Protein AF-A0A4P5ZKX1-F1 (afdb_monomer_lite)

Sequence (140 aa):
MLDLGQRYMVGFTHFFALARGASSSDLKGSLTGKASVLNRYVIQKTPLAVIPPSGGAMGNGWSFQDPTGSARTRHGVGASEEGKVYRIEVTGYSSPGKVNRVSKFRRSNQVFLVPFEKLSQEYQRIHQQGGVIASITPIS

Secondary structure (DSSP, 8-state):
-HHHHHHHHHHHHHHHHH---TT--SSSSSTTTTS-SSHHHHHHT-----PPPTTSTTGGGGG----TT--S---STTTTTTS-EEEEEEE----TT---SS-SSSSS-EEEEEEHHHHHHHHHHHHHTT-EEEEEEE--

Radius of gyration: 16.43 Å; chains: 1; bounding box: 37×43×41 Å

pLDDT: mean 85.66, std 10.4, range [52.16, 97.56]

InterPro domains:
  IPR008213 CpcD-like domain [PF01383] (84-139)
  IPR008213 CpcD-like domain [PS51441] (83-139)
  IPR008213 CpcD-like domain [SM01094] (83-139)

Structure (mmCIF, N/CA/C/O backbone):
data_AF-A0A4P5ZKX1-F1
#
_entry.id   AF-A0A4P5ZKX1-F1
#
loop_
_atom_site.group_PDB
_atom_site.id
_atom_site.type_symbol
_atom_site.label_atom_id
_atom_site.label_alt_id
_atom_site.label_comp_id
_atom_site.label_asym_id
_atom_site.label_entity_id
_atom_site.label_seq_id
_atom_site.pdbx_PDB_ins_code
_atom_site.Cartn_x
_atom_site.Cartn_y
_atom_site.Cartn_z
_atom_site.occupancy
_atom_site.B_iso_or_equiv
_atom_site.auth_seq_id
_atom_site.auth_comp_id
_atom_site.auth_asym_id
_atom_site.auth_atom_id
_atom_site.pdbx_PDB_model_num
ATOM 1 N N . MET A 1 1 ? 2.829 -23.159 -19.069 1.00 52.16 1 MET A N 1
ATOM 2 C CA . MET A 1 1 ? 1.840 -22.107 -19.405 1.00 52.16 1 MET A CA 1
ATOM 3 C C . MET A 1 1 ? 1.460 -21.237 -18.196 1.00 52.16 1 MET A C 1
ATOM 5 O O . MET A 1 1 ? 1.482 -20.025 -18.343 1.00 52.16 1 MET A O 1
ATOM 9 N N . LEU A 1 2 ? 1.218 -21.794 -16.996 1.00 58.81 2 LEU A N 1
ATOM 10 C CA . LEU A 1 2 ? 0.888 -21.019 -15.774 1.00 58.81 2 LEU A CA 1
ATOM 11 C C . LEU A 1 2 ? 2.027 -20.115 -15.230 1.00 58.81 2 LEU A C 1
ATOM 13 O O . LEU A 1 2 ? 1.751 -19.037 -14.710 1.00 58.81 2 LEU A O 1
ATOM 17 N N . ASP A 1 3 ? 3.300 -20.503 -15.388 1.00 64.50 3 ASP A N 1
ATOM 18 C CA . ASP A 1 3 ? 4.468 -19.727 -14.904 1.00 64.50 3 ASP A CA 1
ATOM 19 C C . ASP A 1 3 ? 4.644 -18.378 -15.634 1.00 64.50 3 ASP A C 1
ATOM 21 O O . ASP A 1 3 ? 5.049 -17.385 -15.033 1.00 64.50 3 ASP A O 1
ATOM 25 N N . LEU A 1 4 ? 4.270 -18.292 -16.918 1.00 63.59 4 LEU A N 1
ATOM 26 C CA . LEU A 1 4 ? 4.431 -17.060 -17.700 1.00 63.59 4 LEU A CA 1
ATOM 27 C C . LEU A 1 4 ? 3.470 -15.953 -17.227 1.00 63.59 4 LEU A C 1
ATOM 29 O O . LEU A 1 4 ? 3.871 -14.797 -17.111 1.00 63.59 4 LEU A O 1
ATOM 33 N N . GLY A 1 5 ? 2.231 -16.319 -16.877 1.00 68.00 5 GLY A N 1
ATOM 34 C CA . GLY A 1 5 ? 1.233 -15.385 -16.343 1.00 68.00 5 GLY A CA 1
ATOM 35 C C . GLY A 1 5 ? 1.585 -14.860 -14.948 1.00 68.00 5 GLY A C 1
ATOM 36 O O . GLY A 1 5 ? 1.433 -13.670 -14.679 1.00 68.00 5 GLY A O 1
ATOM 37 N N . GLN A 1 6 ? 2.133 -15.716 -14.079 1.00 64.19 6 GLN A N 1
ATOM 38 C CA . GLN A 1 6 ? 2.596 -15.313 -12.744 1.00 64.19 6 GLN A CA 1
ATOM 39 C C . GLN A 1 6 ? 3.788 -14.348 -12.821 1.00 64.19 6 GLN A C 1
ATOM 41 O O . GLN A 1 6 ? 3.796 -13.314 -12.152 1.00 64.19 6 GLN A O 1
ATOM 46 N N . ARG A 1 7 ? 4.770 -14.626 -13.692 1.00 71.50 7 ARG A N 1
ATOM 47 C CA . ARG A 1 7 ? 5.902 -13.712 -13.924 1.00 71.50 7 ARG A CA 1
ATOM 48 C C . ARG A 1 7 ? 5.458 -12.366 -14.486 1.00 71.50 7 ARG A C 1
ATOM 50 O O . ARG A 1 7 ? 5.984 -11.343 -14.058 1.00 71.50 7 ARG A O 1
ATOM 57 N N . TYR A 1 8 ? 4.486 -12.362 -15.397 1.00 80.25 8 TYR A N 1
ATOM 58 C CA . TYR A 1 8 ? 3.933 -11.131 -15.959 1.00 80.25 8 TYR A CA 1
ATOM 59 C C . TYR A 1 8 ? 3.279 -10.255 -14.879 1.00 80.25 8 TYR A C 1
ATOM 61 O O . TYR A 1 8 ? 3.557 -9.060 -14.799 1.00 80.25 8 TYR A O 1
ATOM 69 N N . MET A 1 9 ? 2.484 -10.860 -13.990 1.00 87.81 9 MET A N 1
ATOM 70 C CA . MET A 1 9 ? 1.799 -10.139 -12.913 1.00 87.81 9 MET A CA 1
ATOM 71 C C . MET A 1 9 ? 2.780 -9.534 -11.897 1.00 87.81 9 MET A C 1
ATOM 73 O O . MET A 1 9 ? 2.648 -8.375 -11.508 1.00 87.81 9 MET A O 1
ATOM 77 N N . VAL A 1 10 ? 3.806 -10.290 -11.494 1.00 93.88 10 VAL A N 1
ATOM 78 C CA . VAL A 1 10 ? 4.846 -9.783 -10.585 1.00 93.88 10 VAL A CA 1
ATOM 79 C C . VAL A 1 10 ? 5.666 -8.683 -11.266 1.00 93.88 10 VAL A C 1
ATOM 81 O O . VAL A 1 10 ? 5.864 -7.621 -10.673 1.00 93.88 10 VAL A O 1
ATOM 84 N N . GLY A 1 11 ? 6.058 -8.892 -12.527 1.00 94.38 11 GLY A N 1
ATOM 85 C CA . GLY A 1 11 ? 6.794 -7.916 -13.333 1.00 94.38 11 GLY A CA 1
ATOM 86 C C . GLY A 1 11 ? 6.064 -6.578 -13.464 1.00 94.38 11 GLY A C 1
ATOM 87 O O . GLY A 1 11 ? 6.688 -5.531 -13.313 1.00 94.38 11 GLY A O 1
ATOM 88 N N . PHE A 1 12 ? 4.740 -6.600 -13.637 1.00 94.31 12 PHE A N 1
ATOM 89 C CA . PHE A 1 12 ? 3.908 -5.395 -13.636 1.00 94.31 12 PHE A CA 1
ATOM 90 C C . PHE A 1 12 ? 4.028 -4.612 -12.321 1.00 94.31 12 PHE A C 1
ATOM 92 O O . PHE A 1 12 ? 4.290 -3.410 -12.329 1.00 94.31 12 PHE A O 1
ATOM 99 N N . THR A 1 13 ? 3.900 -5.284 -11.173 1.00 95.62 13 THR A N 1
ATOM 100 C CA . THR A 1 13 ? 4.019 -4.605 -9.870 1.00 95.62 13 THR A CA 1
ATOM 101 C C . THR A 1 13 ? 5.430 -4.074 -9.607 1.00 95.62 13 THR A C 1
ATOM 103 O O . THR A 1 13 ? 5.601 -3.001 -9.032 1.00 95.62 13 THR A O 1
ATOM 106 N N . HIS A 1 14 ? 6.457 -4.795 -10.065 1.00 95.50 14 HIS A N 1
ATOM 107 C CA . HIS A 1 14 ? 7.857 -4.385 -9.955 1.00 95.50 14 HIS A CA 1
ATOM 108 C C . HIS A 1 14 ? 8.175 -3.184 -10.843 1.00 95.50 14 HIS A C 1
ATOM 110 O O . HIS A 1 14 ? 8.917 -2.299 -10.420 1.00 95.50 14 HIS A O 1
ATOM 116 N N . PHE A 1 15 ? 7.570 -3.112 -12.030 1.00 94.25 15 PHE A N 1
ATOM 117 C CA . PHE A 1 15 ? 7.715 -1.975 -12.931 1.00 94.25 15 PHE A CA 1
ATOM 118 C C . PHE A 1 15 ? 7.288 -0.669 -12.254 1.00 94.25 15 PHE A C 1
ATOM 120 O O . PHE A 1 15 ? 8.070 0.275 -12.218 1.00 94.25 15 PHE A O 1
ATOM 127 N N . PHE A 1 16 ? 6.109 -0.625 -11.625 1.00 92.50 16 PHE A N 1
ATOM 128 C CA . PHE A 1 16 ? 5.625 0.589 -10.945 1.00 92.50 16 PHE A CA 1
ATOM 129 C C . PHE A 1 16 ? 6.340 0.914 -9.628 1.00 92.50 16 PHE A C 1
ATOM 131 O O . PHE A 1 16 ? 6.270 2.050 -9.153 1.00 92.50 16 PHE A O 1
ATOM 138 N N . ALA A 1 17 ? 7.060 -0.045 -9.043 1.00 92.69 17 ALA A N 1
ATOM 139 C CA . ALA A 1 17 ? 7.953 0.241 -7.926 1.00 92.69 17 ALA A CA 1
ATOM 140 C C . ALA A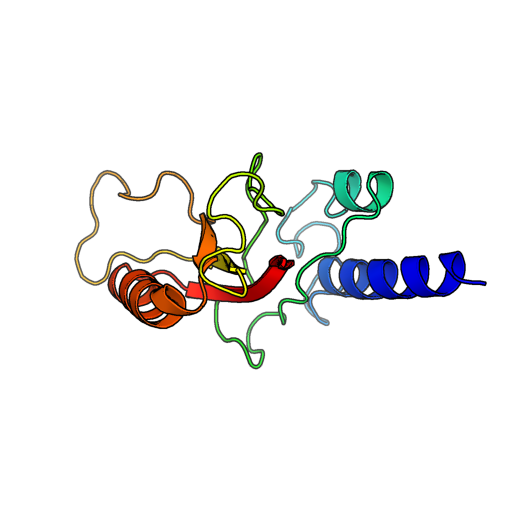 1 17 ? 9.216 1.000 -8.374 1.00 92.69 17 ALA A C 1
ATOM 142 O O . ALA A 1 17 ? 9.733 1.814 -7.611 1.00 92.69 17 ALA A O 1
ATOM 143 N N . LEU A 1 18 ? 9.693 0.762 -9.603 1.00 91.88 18 LEU A N 1
ATOM 144 C CA . LEU A 1 18 ? 10.841 1.460 -10.194 1.00 91.88 18 LEU A CA 1
ATOM 145 C C . LEU A 1 18 ? 10.433 2.757 -10.910 1.00 91.88 18 LEU A C 1
ATOM 147 O O . LEU A 1 18 ? 11.046 3.801 -10.704 1.00 91.88 18 LEU A O 1
ATOM 151 N N . ALA A 1 19 ? 9.392 2.707 -11.741 1.00 90.94 19 ALA A N 1
ATOM 152 C CA . ALA A 1 19 ? 8.933 3.822 -12.559 1.00 90.94 19 ALA A CA 1
ATOM 153 C C . ALA A 1 19 ? 7.997 4.746 -11.760 1.00 90.94 19 ALA A C 1
ATOM 155 O O . ALA A 1 19 ? 6.785 4.540 -11.701 1.00 90.94 19 ALA A O 1
ATOM 156 N N . ARG A 1 20 ? 8.557 5.799 -11.151 1.00 88.62 20 ARG A N 1
ATOM 157 C CA . ARG A 1 20 ? 7.836 6.742 -10.270 1.00 88.62 20 ARG A CA 1
ATOM 158 C C . ARG A 1 20 ? 7.504 8.076 -10.956 1.00 88.62 20 ARG A C 1
ATOM 160 O O . ARG A 1 20 ? 7.435 9.115 -10.305 1.00 88.62 20 ARG A O 1
ATOM 167 N N . GLY A 1 21 ? 7.263 8.040 -12.266 1.00 87.19 21 GLY A N 1
ATOM 168 C CA . GLY A 1 21 ? 6.956 9.211 -13.094 1.00 87.19 21 GLY A CA 1
ATOM 169 C C . GLY A 1 21 ? 8.191 9.871 -13.718 1.00 87.19 21 GLY A C 1
ATOM 170 O O . GLY A 1 21 ? 9.330 9.524 -13.407 1.00 87.19 21 GLY A O 1
ATOM 171 N N . ALA A 1 22 ? 7.959 10.837 -14.610 1.00 87.25 22 ALA A N 1
ATOM 172 C CA . ALA A 1 22 ? 8.997 11.440 -15.456 1.00 87.25 22 ALA A CA 1
ATOM 173 C C . ALA A 1 22 ? 10.036 12.296 -14.701 1.00 87.25 22 ALA A C 1
ATOM 175 O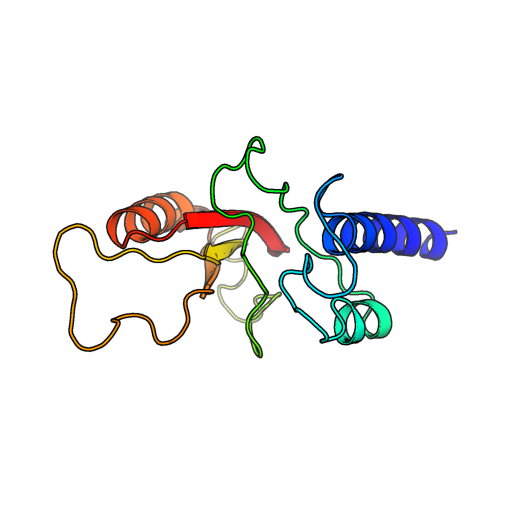 O . ALA A 1 22 ? 11.093 12.588 -15.245 1.00 87.25 22 ALA A O 1
ATOM 176 N N . SER A 1 23 ? 9.752 12.680 -13.452 1.00 85.94 23 SER A N 1
ATOM 177 C CA . SER A 1 23 ? 10.655 13.469 -12.595 1.00 85.94 23 SER A CA 1
ATOM 178 C C . SER A 1 23 ? 11.420 12.605 -11.575 1.00 85.94 23 SER A C 1
ATOM 180 O O . SER A 1 23 ? 11.890 13.091 -10.548 1.00 85.94 23 SER A O 1
ATOM 182 N N . SER A 1 24 ? 11.510 11.295 -11.818 1.00 85.38 24 SER A N 1
ATOM 183 C CA . SER A 1 24 ? 12.251 10.355 -10.968 1.00 85.38 24 SER A CA 1
ATOM 184 C C . SER A 1 24 ? 13.560 9.919 -11.631 1.00 85.38 24 SER A C 1
ATOM 186 O O . SER A 1 24 ? 13.707 9.980 -12.850 1.00 85.38 24 SER A O 1
ATOM 188 N N . SER A 1 25 ? 14.531 9.500 -10.822 1.00 86.75 25 SER A N 1
ATOM 189 C CA . SER A 1 25 ? 15.798 8.928 -11.286 1.00 86.75 25 SER A CA 1
ATOM 190 C C . SER A 1 25 ? 16.211 7.764 -10.395 1.00 86.75 25 SER A C 1
ATOM 192 O O . SER A 1 25 ? 15.775 7.659 -9.248 1.00 86.75 25 SER A O 1
ATOM 194 N N . ASP A 1 26 ? 17.069 6.900 -10.923 1.00 82.44 26 ASP A N 1
ATOM 195 C CA . ASP A 1 26 ? 17.601 5.701 -10.272 1.00 82.44 26 ASP A CA 1
ATOM 196 C C . ASP A 1 26 ? 18.460 6.003 -9.031 1.00 82.44 26 ASP A C 1
ATOM 198 O O . ASP A 1 26 ? 18.576 5.167 -8.139 1.00 82.44 26 ASP A O 1
ATOM 202 N N . LEU A 1 27 ? 19.025 7.212 -8.947 1.00 80.19 27 LEU A N 1
ATOM 203 C CA . LEU A 1 27 ? 19.899 7.644 -7.856 1.00 80.19 27 LEU A CA 1
ATOM 204 C C . LEU A 1 27 ? 19.191 8.557 -6.849 1.00 80.19 27 LEU A C 1
ATOM 206 O O . LEU A 1 27 ? 18.785 8.128 -5.772 1.00 80.19 27 LEU A O 1
ATOM 210 N N . LYS A 1 28 ? 19.105 9.857 -7.153 1.00 80.31 28 LYS A N 1
ATOM 211 C CA . LYS A 1 28 ? 18.630 10.868 -6.192 1.00 80.31 28 LYS A CA 1
ATOM 212 C C . LYS A 1 28 ? 17.110 11.022 -6.186 1.00 80.31 28 LYS A C 1
ATOM 214 O O . LYS A 1 28 ? 16.569 11.502 -5.198 1.00 80.31 28 LYS A O 1
ATOM 219 N N . GLY A 1 29 ? 16.442 10.629 -7.269 1.00 81.50 29 GLY A N 1
ATOM 220 C CA . GLY A 1 29 ? 14.988 10.690 -7.399 1.00 81.50 29 GLY A CA 1
ATOM 221 C C . GLY A 1 29 ? 14.257 9.448 -6.882 1.00 81.50 29 GLY A C 1
ATOM 222 O O . GLY A 1 29 ? 13.029 9.431 -6.908 1.00 81.50 29 GLY A O 1
ATOM 223 N N . SER A 1 30 ? 14.976 8.417 -6.422 1.00 86.19 30 SER A N 1
ATOM 224 C CA . SER A 1 30 ? 14.385 7.201 -5.855 1.00 86.19 30 SER A CA 1
ATOM 225 C C . SER A 1 30 ? 14.065 7.373 -4.369 1.00 86.19 30 SER A C 1
ATOM 227 O O . SER A 1 30 ? 14.868 7.905 -3.602 1.00 86.19 30 SER A O 1
ATOM 229 N N . LEU A 1 31 ? 12.925 6.829 -3.929 1.00 87.38 31 LEU A N 1
ATOM 230 C CA . LEU A 1 31 ? 12.541 6.769 -2.511 1.00 87.38 31 LEU A CA 1
ATOM 231 C C . LEU A 1 31 ? 13.530 5.967 -1.656 1.00 87.38 31 LEU A C 1
ATOM 233 O O . LEU A 1 31 ? 13.688 6.246 -0.469 1.00 87.38 31 LEU A O 1
ATOM 237 N N . THR A 1 32 ? 14.203 4.978 -2.249 1.00 87.88 32 THR A N 1
ATOM 238 C CA . THR A 1 32 ? 15.229 4.167 -1.577 1.00 87.88 32 THR A CA 1
ATOM 239 C C . THR A 1 32 ? 16.625 4.787 -1.669 1.00 87.88 32 THR A C 1
ATOM 241 O O . THR A 1 32 ? 17.591 4.214 -1.157 1.00 87.88 32 THR A O 1
ATOM 244 N N . GLY A 1 33 ? 16.759 5.941 -2.333 1.00 89.12 33 GLY A N 1
ATOM 245 C CA . GLY A 1 33 ? 18.045 6.529 -2.686 1.00 89.12 33 GLY A CA 1
ATOM 246 C C . GLY A 1 33 ? 18.910 5.532 -3.459 1.00 89.12 33 GLY A C 1
ATOM 247 O O . GLY A 1 33 ? 18.470 4.938 -4.436 1.00 89.12 33 GLY A O 1
ATOM 248 N N . LYS A 1 34 ? 20.136 5.298 -2.975 1.00 89.69 34 LYS A N 1
ATOM 249 C CA . LYS A 1 34 ? 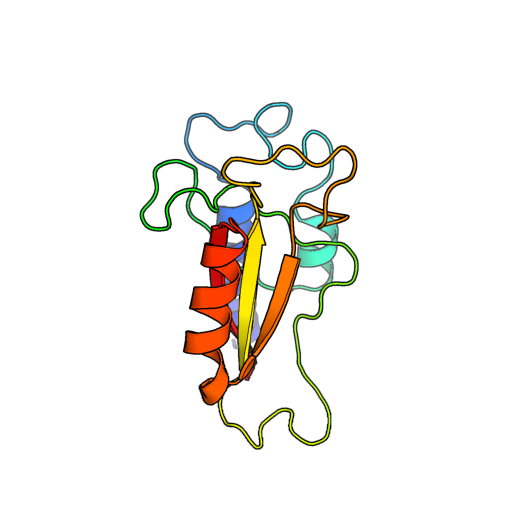21.109 4.380 -3.597 1.00 89.69 34 LYS A CA 1
ATOM 250 C C . LYS A 1 34 ? 20.855 2.893 -3.307 1.00 89.69 34 LYS A C 1
ATOM 252 O O . LYS A 1 34 ? 21.591 2.047 -3.808 1.00 89.69 34 LYS A O 1
ATOM 257 N N . ALA A 1 35 ? 19.890 2.560 -2.449 1.00 90.25 35 ALA A N 1
ATOM 258 C CA . ALA A 1 35 ? 19.607 1.172 -2.101 1.00 90.25 35 ALA A CA 1
ATOM 259 C C . ALA A 1 35 ? 18.743 0.493 -3.173 1.00 90.25 35 ALA A C 1
ATOM 261 O O . ALA A 1 35 ? 17.868 1.115 -3.779 1.00 90.25 35 ALA A O 1
ATOM 262 N N . SER A 1 36 ? 18.945 -0.812 -3.363 1.00 91.25 36 SER A N 1
ATOM 263 C CA . SER A 1 36 ? 18.176 -1.610 -4.319 1.00 91.25 36 SER A CA 1
ATOM 264 C C . SER A 1 36 ? 16.687 -1.659 -3.947 1.00 91.25 36 SER A C 1
ATOM 266 O O . SER A 1 36 ? 16.343 -2.182 -2.886 1.00 91.25 36 SER A O 1
ATOM 268 N N . VAL A 1 37 ? 15.806 -1.204 -4.843 1.00 91.81 37 VAL A N 1
ATOM 269 C CA . VAL A 1 37 ? 14.342 -1.220 -4.638 1.00 91.81 37 VAL A CA 1
ATOM 270 C C . VAL A 1 37 ? 13.791 -2.649 -4.572 1.00 91.81 37 VAL A C 1
ATOM 272 O O . VAL A 1 37 ? 12.965 -2.971 -3.719 1.00 91.81 37 VAL A O 1
ATOM 275 N N . LEU A 1 38 ? 14.253 -3.522 -5.474 1.00 93.38 38 LEU A N 1
ATOM 276 C CA . LEU A 1 38 ? 13.582 -4.791 -5.769 1.00 93.38 38 LEU A CA 1
ATOM 277 C C . LEU A 1 38 ? 14.281 -6.058 -5.271 1.00 93.38 38 LEU A C 1
ATOM 279 O O . LEU A 1 38 ? 13.713 -7.134 -5.428 1.00 93.38 38 LEU A O 1
ATOM 283 N N . ASN A 1 39 ? 15.468 -5.961 -4.665 1.00 93.12 39 ASN A N 1
ATOM 284 C CA . ASN A 1 39 ? 16.337 -7.115 -4.388 1.00 93.12 39 ASN A CA 1
ATOM 285 C C . ASN A 1 39 ? 15.580 -8.301 -3.754 1.00 93.12 39 ASN A C 1
ATOM 287 O O . ASN A 1 39 ? 15.465 -9.364 -4.363 1.00 93.12 39 ASN A O 1
ATOM 291 N N . ARG A 1 40 ? 14.934 -8.089 -2.599 1.00 91.75 40 ARG A N 1
ATOM 292 C CA . ARG A 1 40 ? 14.161 -9.156 -1.939 1.00 91.75 40 ARG A CA 1
ATOM 293 C C . ARG A 1 40 ? 12.945 -9.626 -2.744 1.00 91.75 40 ARG A C 1
ATOM 295 O O . ARG A 1 40 ? 12.608 -10.804 -2.707 1.00 91.75 40 ARG A O 1
ATOM 302 N N . TYR A 1 41 ? 12.286 -8.727 -3.473 1.00 92.81 41 TYR A N 1
ATOM 303 C CA . TYR A 1 41 ? 11.024 -9.021 -4.154 1.00 92.81 41 TYR A CA 1
ATOM 304 C C . TYR A 1 41 ? 11.216 -9.794 -5.452 1.00 92.81 41 TYR A C 1
ATOM 306 O O . TYR A 1 41 ? 10.397 -10.652 -5.764 1.00 92.81 41 TYR A O 1
ATOM 314 N N . VAL A 1 42 ? 12.297 -9.532 -6.186 1.00 93.62 42 VAL A N 1
ATOM 315 C CA . VAL A 1 42 ? 12.647 -10.285 -7.397 1.00 93.62 42 VAL A CA 1
ATOM 316 C C . VAL A 1 42 ? 13.081 -11.700 -7.033 1.00 93.62 42 VAL A C 1
ATOM 318 O O . VAL A 1 42 ? 12.583 -12.651 -7.629 1.00 93.62 42 VAL A O 1
ATOM 321 N N . ILE A 1 43 ? 13.929 -11.853 -6.009 1.00 92.56 43 ILE A N 1
ATOM 322 C CA . ILE A 1 43 ? 14.397 -13.169 -5.547 1.00 92.56 43 ILE A CA 1
ATOM 323 C C . ILE A 1 43 ? 13.219 -14.035 -5.084 1.00 92.56 43 ILE A C 1
ATOM 325 O O . ILE A 1 43 ? 13.119 -15.201 -5.454 1.00 92.56 43 ILE A O 1
ATOM 329 N N . GLN A 1 44 ? 12.304 -13.456 -4.304 1.00 91.81 44 GLN A N 1
ATOM 330 C CA . GLN A 1 44 ? 11.160 -14.176 -3.736 1.00 91.81 44 GLN A CA 1
ATOM 331 C C . GLN A 1 44 ? 9.935 -14.214 -4.663 1.00 91.81 44 GLN A C 1
ATOM 333 O O . GLN A 1 44 ? 8.936 -14.837 -4.317 1.00 91.81 44 GLN A O 1
ATOM 338 N N . LYS A 1 45 ? 9.991 -13.549 -5.827 1.00 93.25 45 LYS A N 1
ATOM 339 C CA . LYS A 1 45 ? 8.849 -13.340 -6.738 1.00 93.25 45 LYS A CA 1
ATOM 340 C C . LYS A 1 45 ? 7.616 -12.760 -6.027 1.00 93.25 45 LYS A C 1
ATOM 342 O O . LYS A 1 45 ? 6.479 -13.092 -6.348 1.00 93.25 45 LYS A O 1
ATOM 347 N N . THR A 1 46 ? 7.845 -11.880 -5.058 1.00 91.75 46 THR A N 1
ATOM 348 C CA . THR A 1 46 ? 6.788 -11.291 -4.232 1.00 91.75 46 THR A CA 1
ATOM 349 C C . THR A 1 46 ? 6.191 -10.071 -4.944 1.00 91.75 46 THR A C 1
ATOM 351 O O . THR A 1 46 ? 6.941 -9.135 -5.249 1.00 91.75 46 THR A O 1
ATOM 354 N N . PRO A 1 47 ? 4.867 -10.027 -5.191 1.00 93.00 47 PRO A N 1
ATOM 355 C CA . PRO A 1 47 ? 4.221 -8.863 -5.787 1.00 93.00 47 PRO A CA 1
ATOM 356 C C . PRO A 1 47 ? 4.151 -7.681 -4.809 1.00 93.00 47 PRO A C 1
ATOM 358 O O . PRO A 1 47 ? 4.166 -7.839 -3.582 1.00 93.00 47 PRO A O 1
ATOM 361 N N . LEU A 1 48 ? 4.064 -6.474 -5.364 1.00 93.56 48 LEU A N 1
ATOM 362 C CA . LEU A 1 48 ? 3.940 -5.220 -4.618 1.00 93.56 48 LEU A CA 1
ATOM 363 C C . LEU A 1 48 ? 2.588 -4.555 -4.874 1.00 93.56 48 LEU A C 1
ATOM 365 O O . LEU A 1 48 ? 2.006 -4.709 -5.945 1.00 93.56 48 LEU A O 1
ATOM 369 N N . ALA A 1 49 ? 2.106 -3.780 -3.902 1.00 93.81 49 ALA A N 1
ATOM 370 C CA . ALA A 1 49 ? 1.004 -2.869 -4.160 1.00 93.81 49 ALA A CA 1
ATOM 371 C C . ALA A 1 49 ? 1.461 -1.799 -5.164 1.00 93.81 49 ALA A C 1
ATOM 373 O O . ALA A 1 49 ? 2.546 -1.228 -5.031 1.00 93.81 49 ALA A O 1
ATOM 374 N N . VAL A 1 50 ? 0.635 -1.529 -6.174 1.00 93.31 50 VAL A N 1
ATOM 375 C CA . VAL A 1 50 ? 0.899 -0.461 -7.142 1.00 93.31 50 VAL A CA 1
ATOM 376 C C . VAL A 1 50 ? 0.419 0.851 -6.539 1.00 93.31 50 VAL A C 1
ATOM 378 O O . VAL A 1 50 ? -0.772 1.147 -6.535 1.00 93.31 50 VAL A O 1
ATOM 381 N N . ILE A 1 51 ? 1.360 1.622 -6.000 1.00 92.81 51 ILE A N 1
ATOM 382 C CA . ILE A 1 51 ? 1.095 2.931 -5.400 1.00 92.81 51 ILE A CA 1
ATOM 383 C C . ILE A 1 51 ? 1.380 4.002 -6.460 1.00 92.81 51 ILE A C 1
ATOM 385 O O . ILE A 1 51 ? 2.512 4.067 -6.949 1.00 92.81 51 ILE A O 1
ATOM 389 N N . PRO A 1 52 ? 0.422 4.874 -6.8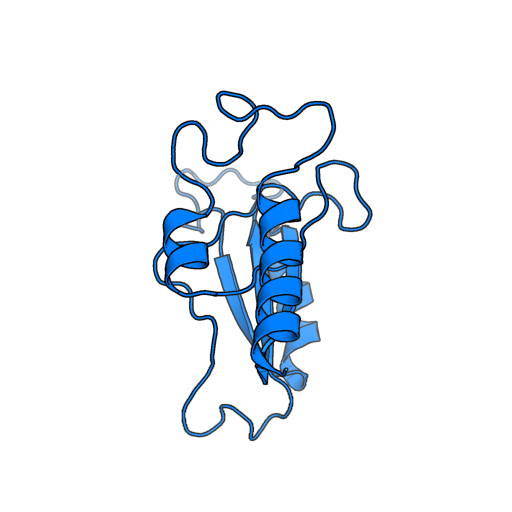13 1.00 90.94 52 PRO A N 1
ATOM 390 C CA . PRO A 1 52 ? 0.673 5.980 -7.734 1.00 90.94 52 PRO A CA 1
ATOM 391 C C . PRO A 1 52 ? 1.821 6.904 -7.264 1.00 90.94 52 PRO A C 1
ATOM 393 O O . PRO A 1 52 ? 2.104 6.997 -6.062 1.00 90.94 52 PRO A O 1
ATOM 396 N N . PRO A 1 53 ? 2.548 7.570 -8.178 1.00 88.56 53 PRO A N 1
ATOM 397 C CA . PRO A 1 53 ? 3.495 8.624 -7.811 1.00 88.56 53 PRO A CA 1
ATOM 398 C C . PRO A 1 53 ? 2.768 9.859 -7.248 1.00 88.56 53 PRO A C 1
ATOM 400 O O . PRO A 1 53 ? 1.536 9.908 -7.219 1.00 88.56 53 PRO A O 1
ATOM 403 N N . SER A 1 54 ? 3.523 10.839 -6.740 1.00 83.56 54 SER A N 1
ATOM 404 C CA . SER A 1 54 ? 2.955 12.052 -6.134 1.00 83.56 54 SER A CA 1
ATOM 405 C C . SER A 1 54 ? 1.966 12.758 -7.075 1.00 83.56 54 SER A C 1
ATOM 407 O O . SER A 1 54 ? 2.160 12.789 -8.288 1.00 83.56 54 SER A O 1
ATOM 409 N N . GLY A 1 55 ? 0.877 13.296 -6.514 1.00 70.44 55 GLY A N 1
ATOM 410 C CA . GLY A 1 55 ? -0.198 13.929 -7.293 1.00 70.44 55 GLY A CA 1
ATOM 411 C C . GLY A 1 55 ? -1.156 12.955 -7.998 1.00 70.44 55 GLY A C 1
ATOM 412 O O . GLY A 1 55 ? -2.014 13.400 -8.754 1.00 70.44 55 GLY A O 1
ATOM 413 N N . GLY A 1 56 ? -1.028 11.642 -7.771 1.00 67.88 56 GLY A N 1
ATOM 414 C CA . GLY A 1 56 ? -1.931 10.624 -8.315 1.00 67.88 56 GLY A CA 1
ATOM 415 C C . GLY A 1 56 ? -3.250 10.449 -7.543 1.00 67.88 56 GLY A C 1
ATOM 416 O O . GLY A 1 56 ? -3.465 11.027 -6.479 1.00 67.88 56 GLY A O 1
ATOM 417 N N . ALA A 1 57 ? -4.119 9.570 -8.058 1.00 67.19 57 ALA A N 1
ATOM 418 C CA . ALA A 1 57 ? -5.489 9.343 -7.570 1.00 67.19 57 ALA A CA 1
ATOM 419 C C . ALA A 1 57 ? -5.614 8.880 -6.100 1.00 67.19 57 ALA A C 1
ATOM 421 O O . ALA A 1 57 ? -6.685 9.003 -5.515 1.00 67.19 57 ALA A O 1
ATOM 422 N N . MET A 1 58 ? -4.540 8.356 -5.495 1.00 65.81 58 MET A N 1
ATOM 423 C CA . MET A 1 58 ? -4.513 7.895 -4.094 1.00 65.81 58 MET A CA 1
ATOM 424 C C . MET A 1 58 ? -3.887 8.916 -3.123 1.00 65.81 58 MET A C 1
ATOM 426 O O . MET A 1 58 ? -3.613 8.595 -1.969 1.00 65.81 58 MET A O 1
ATOM 430 N N . GLY A 1 59 ? -3.650 10.156 -3.565 1.00 77.19 59 GLY A N 1
ATOM 431 C CA . GLY A 1 59 ? -3.201 11.247 -2.701 1.00 77.19 59 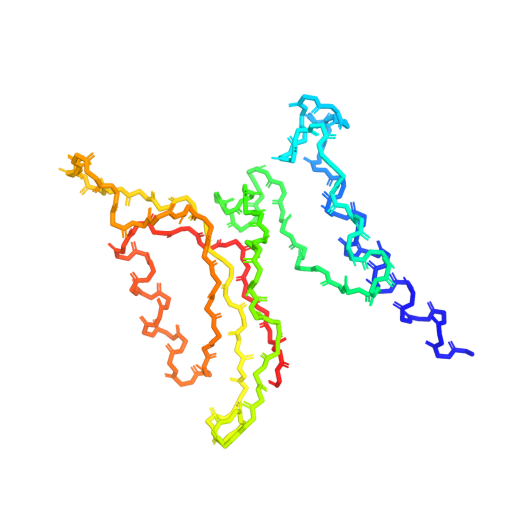GLY A CA 1
ATOM 432 C C . GLY A 1 59 ? -1.743 11.131 -2.237 1.00 77.19 59 GLY A C 1
ATOM 433 O O . GLY A 1 59 ? -0.842 10.775 -2.997 1.00 77.19 59 GLY A O 1
ATOM 434 N N . ASN A 1 60 ? -1.486 11.485 -0.975 1.00 86.81 60 ASN A N 1
ATOM 435 C CA . ASN A 1 60 ? -0.131 11.738 -0.463 1.00 86.81 60 ASN A CA 1
ATOM 436 C C . ASN A 1 60 ? 0.622 10.485 0.030 1.00 86.81 60 ASN A C 1
ATOM 438 O O . ASN A 1 60 ? 1.729 10.605 0.551 1.00 86.81 60 ASN A O 1
ATOM 442 N N . GLY A 1 61 ? 0.061 9.283 -0.145 1.00 90.12 61 GLY A N 1
ATOM 443 C CA . GLY A 1 61 ? 0.655 8.018 0.317 1.00 90.12 61 GLY A CA 1
ATOM 444 C C . GLY A 1 61 ? 1.849 7.518 -0.510 1.00 90.12 61 GLY A C 1
ATOM 445 O O . GLY A 1 61 ? 2.424 6.471 -0.223 1.00 90.12 61 GLY A O 1
ATOM 446 N N . TRP A 1 62 ? 2.248 8.265 -1.539 1.00 91.19 62 TRP A N 1
ATOM 447 C CA . TRP A 1 62 ? 3.244 7.873 -2.536 1.00 91.19 62 TRP A CA 1
ATOM 448 C C . TRP A 1 62 ? 4.627 7.526 -1.946 1.00 91.19 62 TRP A C 1
ATOM 450 O O . TRP A 1 62 ? 5.384 6.774 -2.552 1.00 91.19 62 TRP A O 1
ATOM 460 N N . SER A 1 63 ? 4.989 8.046 -0.774 1.00 91.56 63 SER A N 1
ATOM 461 C CA . SER A 1 63 ? 6.314 7.837 -0.173 1.00 91.56 63 SER A CA 1
ATOM 462 C C . SER A 1 63 ? 6.462 6.528 0.611 1.00 91.56 63 SER A C 1
ATOM 464 O O . SER A 1 63 ? 7.532 6.273 1.169 1.00 91.56 63 SER A O 1
ATOM 466 N N . PHE A 1 64 ? 5.416 5.697 0.685 1.00 94.00 64 PHE A N 1
ATOM 467 C CA . PHE A 1 64 ? 5.473 4.449 1.439 1.00 94.00 64 PHE A CA 1
ATOM 468 C C . PHE A 1 64 ? 6.601 3.536 0.944 1.00 94.00 64 PHE A C 1
ATOM 470 O O . PHE A 1 64 ? 6.806 3.338 -0.254 1.00 94.00 64 PHE A O 1
ATOM 477 N N . GLN A 1 65 ? 7.325 2.963 1.902 1.00 91.81 65 GLN A N 1
ATOM 478 C CA . GLN A 1 65 ? 8.341 1.939 1.698 1.00 91.81 65 GLN A CA 1
ATOM 479 C C . GLN A 1 65 ? 8.118 0.844 2.733 1.00 91.81 65 GLN A C 1
ATOM 481 O O . GLN A 1 65 ? 8.050 1.121 3.933 1.00 91.81 65 GLN A O 1
ATOM 486 N N . ASP A 1 66 ? 8.021 -0.393 2.267 1.00 91.50 66 ASP A N 1
ATOM 487 C CA . ASP A 1 66 ? 7.645 -1.526 3.101 1.00 91.50 66 ASP A CA 1
ATOM 488 C C . ASP A 1 66 ? 8.663 -1.778 4.239 1.00 91.50 66 ASP A C 1
ATOM 490 O O . ASP A 1 66 ? 9.819 -2.135 3.960 1.00 91.50 66 ASP A O 1
ATOM 494 N N . PRO A 1 67 ? 8.267 -1.621 5.518 1.00 89.56 67 PRO A N 1
ATOM 495 C CA . PRO A 1 67 ? 9.163 -1.808 6.652 1.00 89.56 67 PRO A CA 1
ATOM 496 C C . PRO A 1 67 ? 9.778 -3.211 6.705 1.00 89.56 67 PRO A C 1
ATOM 498 O O . PRO A 1 67 ? 9.149 -4.217 6.375 1.00 89.56 67 PRO A O 1
ATOM 501 N N . THR A 1 68 ? 11.012 -3.314 7.200 1.00 84.88 68 THR A N 1
ATOM 502 C CA . THR A 1 68 ? 11.623 -4.618 7.495 1.00 84.88 68 THR A CA 1
ATOM 503 C C . THR A 1 68 ? 10.781 -5.381 8.516 1.00 84.88 68 THR A C 1
ATOM 505 O O . THR A 1 68 ? 10.517 -4.848 9.595 1.00 84.88 68 THR A O 1
ATOM 508 N N . GLY A 1 69 ? 10.407 -6.619 8.180 1.00 83.31 69 GLY A N 1
ATOM 509 C CA . GLY A 1 69 ? 9.628 -7.509 9.044 1.00 83.31 69 GLY A CA 1
ATOM 510 C C . GLY A 1 69 ? 8.111 -7.315 8.980 1.00 83.31 69 GLY A C 1
ATOM 511 O O . GLY A 1 69 ? 7.414 -7.871 9.822 1.00 83.31 69 GLY A O 1
ATOM 512 N N . SER A 1 70 ? 7.582 -6.537 8.027 1.00 88.38 70 SER A N 1
ATOM 513 C CA . SER A 1 70 ? 6.130 -6.424 7.863 1.00 88.38 70 SER A CA 1
ATOM 514 C C . SER A 1 70 ? 5.522 -7.747 7.374 1.00 88.38 70 SER A C 1
ATOM 516 O O . SER A 1 70 ? 6.080 -8.437 6.515 1.00 88.38 70 SER A O 1
ATOM 518 N N . ALA A 1 71 ? 4.367 -8.109 7.930 1.00 88.00 71 ALA A N 1
ATOM 519 C CA . ALA A 1 71 ? 3.643 -9.299 7.511 1.00 88.00 71 ALA A CA 1
ATOM 520 C C . ALA A 1 71 ? 2.915 -9.054 6.178 1.00 88.00 71 ALA A C 1
ATOM 522 O O . ALA A 1 71 ? 2.369 -7.974 5.925 1.00 88.00 71 ALA A O 1
ATOM 523 N N . ARG A 1 72 ? 2.906 -10.078 5.319 1.00 87.75 72 ARG A N 1
ATOM 524 C CA . ARG A 1 72 ? 2.203 -10.083 4.021 1.00 87.75 72 ARG A CA 1
ATOM 525 C C . ARG A 1 72 ? 1.057 -11.083 3.965 1.00 87.75 72 ARG A C 1
ATOM 527 O O . ARG A 1 72 ? 0.176 -10.946 3.127 1.00 87.75 72 ARG A O 1
ATOM 534 N N . THR A 1 73 ? 1.063 -12.043 4.876 1.00 85.75 73 THR A N 1
ATOM 535 C CA . THR A 1 73 ? 0.032 -13.056 5.045 1.00 85.75 73 THR A CA 1
ATOM 536 C C . THR A 1 73 ? -0.383 -13.094 6.511 1.00 85.75 73 THR A C 1
ATOM 538 O O . THR A 1 73 ? 0.391 -12.729 7.401 1.00 85.75 73 THR A O 1
ATOM 541 N N . ARG A 1 74 ? -1.616 -13.528 6.764 1.00 82.12 74 ARG A N 1
ATOM 542 C CA . ARG A 1 74 ? -2.113 -13.845 8.103 1.00 82.12 74 ARG A CA 1
ATOM 543 C C . ARG A 1 74 ? -2.389 -15.344 8.142 1.00 82.12 74 ARG A C 1
ATOM 545 O O . ARG A 1 74 ? -3.070 -15.861 7.264 1.00 82.12 74 ARG A O 1
ATOM 552 N N . HIS A 1 75 ? -1.846 -16.031 9.139 1.00 80.44 75 HIS A N 1
ATOM 553 C CA . HIS A 1 75 ? -2.035 -17.466 9.353 1.00 80.44 75 HIS A CA 1
ATOM 554 C C . HIS A 1 75 ? -2.520 -17.711 10.787 1.00 80.44 75 HIS A C 1
ATOM 556 O O . HIS A 1 75 ? -2.290 -16.874 11.660 1.00 80.44 75 HIS A O 1
ATOM 562 N N . GLY A 1 76 ? -3.158 -18.858 11.028 1.00 74.44 76 GLY A N 1
ATOM 563 C CA . GLY A 1 76 ? -3.629 -19.275 12.354 1.00 74.44 76 GLY A CA 1
ATOM 564 C C . GLY A 1 76 ? -5.141 -19.143 12.558 1.00 74.44 76 GLY A C 1
ATOM 565 O O . GLY A 1 76 ? -5.877 -18.730 11.662 1.00 74.44 76 GLY A O 1
ATOM 566 N N . VAL A 1 77 ? -5.599 -19.531 13.750 1.00 69.69 77 VAL A N 1
ATOM 567 C CA . VAL A 1 77 ? -7.015 -19.463 14.153 1.00 69.69 77 VAL A CA 1
ATOM 568 C C . VAL A 1 77 ? -7.496 -18.010 14.079 1.00 69.69 77 VAL A C 1
ATOM 570 O O . VAL A 1 77 ? -6.777 -17.093 14.481 1.00 69.69 77 VAL A O 1
ATOM 573 N N . GLY A 1 78 ? -8.669 -17.783 13.487 1.00 67.25 78 GLY A N 1
ATOM 574 C CA . GLY A 1 78 ? -9.197 -16.438 13.246 1.00 67.25 78 GLY A CA 1
ATOM 575 C C . GLY A 1 78 ? -8.592 -15.685 12.053 1.00 67.25 78 GLY A C 1
ATOM 576 O O . GLY A 1 78 ? -8.988 -14.549 11.794 1.00 67.25 78 GLY A O 1
ATOM 577 N N . ALA A 1 79 ? -7.650 -16.269 11.295 1.00 67.69 79 ALA A N 1
ATOM 578 C CA . ALA A 1 79 ? -7.092 -15.615 10.104 1.00 67.69 79 ALA A CA 1
ATOM 579 C C . ALA A 1 79 ? -8.127 -15.425 8.984 1.00 67.69 79 ALA A C 1
ATOM 581 O O . ALA A 1 79 ? -7.994 -14.485 8.206 1.00 67.69 79 ALA A O 1
ATOM 582 N N . SER A 1 80 ? -9.148 -16.285 8.938 1.00 65.31 80 SER A N 1
ATOM 583 C CA . SER A 1 80 ? -10.214 -16.266 7.924 1.00 65.31 80 SER A CA 1
ATOM 584 C C . SER A 1 80 ? -11.626 -16.364 8.515 1.00 65.31 80 SER A C 1
ATOM 586 O O . SER A 1 80 ? -12.594 -16.258 7.770 1.00 65.31 80 SER A O 1
ATOM 588 N N . GLU A 1 81 ? -11.768 -16.560 9.834 1.00 67.75 81 GLU A N 1
ATOM 589 C CA . GLU A 1 81 ? -13.088 -16.679 10.488 1.00 67.75 81 GLU A CA 1
ATOM 590 C C . GLU A 1 81 ? -13.900 -15.381 10.391 1.00 67.75 81 GLU A C 1
ATOM 592 O O . 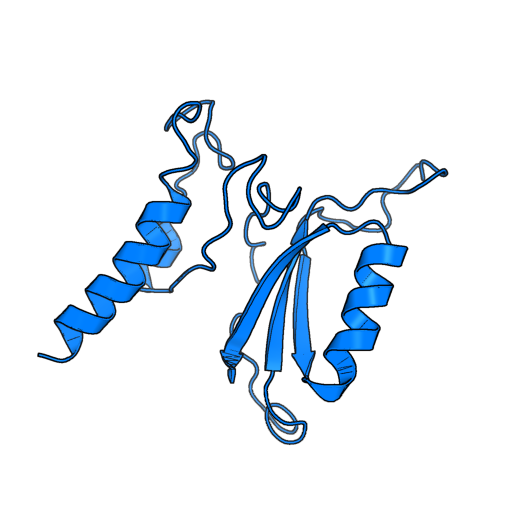GLU A 1 81 ? -15.120 -15.419 10.301 1.00 67.75 81 GLU A O 1
ATOM 597 N N . GLU A 1 82 ? -13.219 -14.232 10.354 1.00 65.38 82 GLU A N 1
ATOM 598 C CA . GLU A 1 82 ? -13.816 -12.893 10.246 1.00 65.38 82 GLU A CA 1
ATOM 599 C C . GLU A 1 82 ? -13.948 -12.423 8.773 1.00 65.38 82 GLU A C 1
ATOM 601 O O . GLU A 1 82 ? -14.104 -11.230 8.507 1.00 65.38 82 GLU A O 1
ATOM 606 N N . GLY A 1 83 ? -13.837 -13.337 7.798 1.00 78.56 83 GLY A N 1
ATOM 607 C CA . GLY A 1 83 ? -13.898 -13.030 6.366 1.00 78.56 83 GLY A CA 1
ATOM 608 C C . GLY A 1 83 ? -12.563 -12.572 5.765 1.00 78.56 83 GLY A C 1
ATOM 609 O O . GLY A 1 83 ? -11.486 -12.970 6.214 1.00 78.56 83 GLY A O 1
ATOM 610 N N . LYS A 1 84 ? -12.625 -11.756 4.701 1.00 87.50 84 LYS A N 1
ATOM 611 C CA . LYS A 1 84 ? -11.428 -11.278 3.986 1.00 87.50 84 LYS A CA 1
ATOM 612 C C . LYS A 1 84 ? -10.562 -10.396 4.879 1.00 87.50 84 LYS A C 1
ATOM 614 O O . LYS A 1 84 ? -11.072 -9.518 5.579 1.00 87.50 84 LYS A O 1
ATOM 619 N N . VAL A 1 85 ? -9.246 -10.570 4.794 1.00 91.38 85 VAL A N 1
ATOM 620 C CA . VAL A 1 85 ? -8.269 -9.729 5.496 1.00 91.38 85 VAL A CA 1
ATOM 621 C C . VAL A 1 85 ? -7.613 -8.791 4.499 1.00 91.38 85 VAL A C 1
ATOM 623 O O . VAL A 1 85 ? -7.213 -9.191 3.407 1.00 91.38 85 VAL A O 1
ATOM 626 N N . TYR A 1 86 ? -7.474 -7.534 4.899 1.00 94.06 86 TYR A N 1
ATOM 627 C CA . TYR A 1 86 ? -6.858 -6.483 4.112 1.00 94.06 86 TYR A CA 1
ATOM 628 C C . TYR A 1 86 ? -5.528 -6.080 4.725 1.00 94.06 86 TYR A C 1
ATOM 630 O O . TYR A 1 86 ? -5.416 -5.859 5.930 1.00 94.06 86 TYR A O 1
ATOM 638 N N . ARG A 1 87 ? -4.514 -5.948 3.878 1.00 95.56 87 ARG A N 1
ATOM 639 C CA . ARG A 1 87 ? -3.242 -5.331 4.222 1.00 95.56 87 ARG A CA 1
ATOM 640 C C . ARG A 1 87 ? -3.307 -3.848 3.885 1.00 95.56 87 ARG A C 1
ATOM 642 O O . ARG A 1 87 ? -3.458 -3.484 2.719 1.00 95.56 87 ARG A O 1
ATOM 649 N N . ILE A 1 88 ? -3.187 -3.017 4.913 1.00 96.25 88 ILE A N 1
ATOM 650 C CA . ILE A 1 88 ? -3.193 -1.558 4.821 1.00 96.25 88 ILE A CA 1
ATOM 651 C C . ILE A 1 88 ? -1.759 -1.062 4.972 1.00 96.25 88 ILE A C 1
ATOM 653 O O . ILE A 1 88 ? -1.115 -1.315 5.990 1.00 96.25 88 ILE A O 1
ATOM 657 N N . GLU A 1 89 ? -1.263 -0.357 3.962 1.00 96.44 89 GLU A N 1
ATOM 658 C CA . GLU A 1 89 ? 0.042 0.302 3.978 1.00 96.44 89 GLU A CA 1
ATOM 659 C C . GLU A 1 89 ? -0.142 1.782 4.305 1.00 96.44 89 GLU A C 1
ATOM 661 O O . GLU A 1 89 ? -0.907 2.477 3.636 1.00 96.44 89 GLU A O 1
ATOM 666 N N . VAL A 1 90 ? 0.555 2.273 5.329 1.00 95.31 90 VAL A N 1
ATOM 667 C CA . VAL A 1 90 ? 0.412 3.645 5.835 1.00 95.31 90 VAL A CA 1
ATOM 668 C C . VAL A 1 90 ? 1.774 4.319 5.898 1.00 95.31 90 VAL A C 1
ATOM 670 O O . VAL A 1 90 ? 2.751 3.710 6.329 1.00 95.31 90 VAL A O 1
ATOM 673 N N . THR A 1 91 ? 1.840 5.583 5.491 1.00 93.81 91 THR A N 1
ATOM 674 C CA . THR A 1 91 ? 3.020 6.453 5.577 1.00 93.81 91 THR A CA 1
ATOM 675 C C . THR A 1 91 ? 2.648 7.804 6.199 1.00 93.81 91 THR A C 1
ATOM 677 O O . THR A 1 91 ? 1.485 8.070 6.500 1.00 93.81 91 THR A O 1
ATOM 680 N N . GLY A 1 92 ? 3.636 8.682 6.373 1.00 85.81 92 GLY A N 1
ATOM 681 C CA . GLY A 1 92 ? 3.394 10.118 6.499 1.00 85.81 92 GLY A CA 1
ATOM 682 C C . GLY A 1 92 ? 2.626 10.545 7.746 1.00 85.81 92 GLY A C 1
ATOM 683 O O . GLY A 1 92 ? 1.933 11.555 7.684 1.00 85.81 92 GLY A O 1
ATOM 684 N N . TYR A 1 93 ? 2.742 9.803 8.856 1.00 84.69 93 TYR A N 1
ATOM 685 C CA . TYR A 1 93 ? 2.134 10.199 10.127 1.00 84.69 93 TYR A CA 1
ATOM 686 C C . TYR A 1 93 ? 2.531 11.629 10.495 1.00 84.69 93 TYR A C 1
ATOM 688 O O . TYR A 1 93 ? 3.697 11.926 10.766 1.00 84.69 93 TYR A O 1
ATOM 696 N N . SER A 1 94 ? 1.535 12.502 10.513 1.00 75.50 94 SER A N 1
ATOM 697 C CA . SER A 1 94 ? 1.642 13.873 10.987 1.00 75.50 94 SER A CA 1
ATOM 698 C C . SER A 1 94 ? 1.053 13.975 12.393 1.00 75.50 94 SER A C 1
ATOM 700 O O . SER A 1 94 ? 0.205 13.179 12.784 1.00 75.50 94 SER A O 1
ATOM 702 N N . SER A 1 95 ? 1.520 14.941 13.185 1.00 69.62 95 SER A N 1
ATOM 703 C CA . SER A 1 95 ? 0.943 15.240 14.499 1.00 69.62 95 SER A CA 1
ATOM 704 C C . SER A 1 95 ? 0.222 16.585 14.394 1.00 69.62 95 SER A C 1
ATOM 706 O O . SER A 1 95 ? 0.870 17.626 14.554 1.00 69.62 95 SER A O 1
ATOM 708 N N . PRO A 1 96 ? -1.082 16.602 14.052 1.00 63.38 96 PRO A N 1
ATOM 709 C CA . PRO A 1 96 ? -1.809 17.847 13.869 1.00 63.38 96 PRO A CA 1
ATOM 710 C C . PRO A 1 96 ? -1.791 18.655 15.170 1.00 63.38 96 PRO A C 1
ATOM 712 O O . PRO A 1 96 ? -2.259 18.200 16.212 1.00 63.38 96 PRO A O 1
ATOM 715 N N . GLY A 1 97 ? -1.205 19.852 15.123 1.00 63.09 97 GLY A N 1
ATOM 716 C CA . GLY A 1 97 ? -1.293 20.844 16.198 1.00 63.09 97 GLY A CA 1
ATOM 717 C C . GLY A 1 97 ? -0.458 20.589 17.460 1.00 63.09 97 GLY A C 1
ATOM 718 O O . GLY A 1 97 ? -0.479 21.436 18.348 1.00 63.09 97 GLY A O 1
ATOM 719 N N . LYS A 1 98 ? 0.295 19.483 17.572 1.00 65.00 98 LYS A N 1
ATOM 720 C CA . LYS A 1 98 ? 1.233 19.255 18.691 1.00 65.00 98 LYS A CA 1
ATOM 721 C C . LYS A 1 98 ? 2.490 18.527 18.232 1.00 65.00 98 LYS A C 1
ATOM 723 O O . LYS A 1 98 ? 2.443 17.339 17.915 1.00 65.00 98 LYS A O 1
ATOM 728 N N . VAL A 1 99 ? 3.627 19.217 18.249 1.00 66.69 99 VAL A N 1
ATOM 729 C CA . VAL A 1 99 ? 4.937 18.608 17.990 1.00 66.69 99 VAL A CA 1
ATOM 730 C C . VAL A 1 99 ? 5.404 17.951 19.289 1.00 66.69 99 VAL A C 1
ATOM 732 O O . VAL A 1 99 ? 5.842 18.626 20.218 1.00 66.69 99 VAL A O 1
ATOM 735 N N . ASN A 1 100 ? 5.248 16.632 19.407 1.00 70.31 100 ASN A N 1
ATOM 736 C CA . ASN A 1 100 ? 5.804 15.917 20.553 1.00 70.31 100 ASN A CA 1
ATOM 737 C C . ASN A 1 100 ? 7.329 15.855 20.401 1.00 70.31 100 ASN A C 1
ATOM 739 O O . ASN A 1 100 ? 7.825 15.568 19.313 1.00 70.31 100 ASN A O 1
ATOM 743 N N . ARG A 1 101 ? 8.075 16.052 21.497 1.00 74.00 101 ARG A N 1
ATOM 744 C CA . ARG A 1 101 ? 9.547 15.926 21.498 1.00 74.00 101 ARG A CA 1
ATOM 745 C C . ARG A 1 101 ? 10.017 14.539 21.039 1.00 74.00 101 ARG A C 1
ATOM 747 O O . ARG A 1 101 ? 11.107 14.401 20.499 1.00 74.00 101 ARG A O 1
ATOM 754 N N . VAL A 1 102 ? 9.185 13.521 21.260 1.00 75.56 102 VAL A N 1
ATOM 755 C CA . VAL A 1 102 ? 9.385 12.146 20.796 1.00 75.56 102 VAL A CA 1
ATOM 756 C C . VAL A 1 102 ? 8.166 11.739 19.974 1.00 75.56 102 VAL A C 1
ATOM 758 O O . VAL A 1 102 ? 7.029 11.884 20.429 1.00 75.56 102 VAL A O 1
ATOM 761 N N . SER A 1 103 ? 8.395 11.238 18.758 1.00 75.94 103 SER A N 1
ATOM 762 C CA . SER A 1 103 ? 7.319 10.729 17.904 1.00 75.94 103 SER A CA 1
ATOM 763 C C . SER A 1 103 ? 6.613 9.549 18.573 1.00 75.94 103 SER A C 1
ATOM 765 O O . SER A 1 103 ? 7.264 8.633 19.073 1.00 75.94 103 SER A O 1
ATOM 767 N N . LYS A 1 104 ? 5.276 9.531 18.517 1.00 80.00 104 LYS A N 1
ATOM 768 C CA . LYS A 1 104 ? 4.478 8.365 18.934 1.00 80.00 104 LYS A CA 1
ATOM 769 C C . LYS A 1 104 ? 4.751 7.142 18.051 1.00 80.00 104 LYS A C 1
ATOM 771 O O . LYS A 1 104 ? 4.634 6.014 18.514 1.00 80.00 104 LYS A O 1
ATOM 776 N N . PHE A 1 105 ? 5.144 7.368 16.797 1.00 80.50 105 PHE A N 1
ATOM 777 C CA . PHE A 1 105 ? 5.495 6.317 15.850 1.00 80.50 105 PHE A CA 1
ATOM 778 C C . PHE A 1 105 ? 7.006 6.265 15.660 1.00 80.50 105 PHE A C 1
ATOM 780 O O . PHE A 1 105 ? 7.623 7.226 15.199 1.00 80.50 105 PHE A O 1
ATOM 787 N N . ARG A 1 106 ? 7.607 5.110 15.966 1.00 76.56 106 ARG A N 1
ATOM 788 C CA . ARG A 1 106 ? 9.053 4.888 15.793 1.00 76.56 106 ARG A CA 1
ATOM 789 C C . ARG A 1 106 ? 9.486 4.905 14.321 1.00 76.56 106 ARG A C 1
ATOM 791 O O . ARG A 1 106 ? 10.656 5.122 14.029 1.00 76.56 106 ARG A O 1
ATOM 798 N N . ARG A 1 107 ? 8.562 4.617 13.398 1.00 82.38 107 ARG A N 1
ATOM 799 C CA . ARG A 1 107 ? 8.766 4.635 11.943 1.00 82.38 107 ARG A CA 1
ATOM 800 C C . ARG A 1 107 ? 7.548 5.251 11.269 1.00 82.38 107 ARG A C 1
ATOM 802 O O . ARG A 1 107 ? 6.426 4.938 11.660 1.00 82.38 107 ARG A O 1
ATOM 809 N N . SER A 1 108 ? 7.781 6.064 10.243 1.00 86.06 108 SER A N 1
ATOM 810 C CA . SER A 1 108 ? 6.712 6.710 9.474 1.00 86.06 108 SER A CA 1
ATOM 811 C C . SER A 1 108 ? 5.898 5.723 8.639 1.00 86.06 108 SER A C 1
ATOM 813 O O . SER A 1 108 ? 4.729 5.979 8.391 1.00 86.06 108 SER A O 1
ATOM 815 N N . ASN A 1 109 ? 6.495 4.595 8.242 1.00 93.62 109 ASN A N 1
ATOM 816 C CA . ASN A 1 109 ? 5.815 3.549 7.483 1.00 93.62 109 ASN A CA 1
ATOM 817 C C . ASN A 1 109 ? 5.312 2.454 8.425 1.00 93.62 109 ASN A C 1
ATOM 819 O O . ASN A 1 109 ? 6.095 1.909 9.210 1.00 93.62 109 ASN A O 1
ATOM 823 N N . GLN A 1 110 ? 4.027 2.127 8.325 1.00 94.31 110 GLN A N 1
ATOM 824 C CA . GLN A 1 110 ? 3.342 1.104 9.113 1.00 94.31 110 GLN A CA 1
ATOM 825 C C . GLN A 1 110 ? 2.520 0.192 8.199 1.00 94.31 110 GLN A C 1
ATOM 827 O O . GLN A 1 110 ? 2.112 0.587 7.106 1.00 94.31 110 GLN A O 1
ATOM 832 N N . VAL A 1 111 ? 2.295 -1.041 8.651 1.00 95.81 111 VAL A N 1
ATOM 833 C CA . VAL A 1 111 ? 1.497 -2.045 7.942 1.00 95.81 111 VAL A CA 1
ATOM 834 C C . VAL A 1 111 ? 0.532 -2.679 8.931 1.00 95.81 111 VAL A C 1
ATOM 836 O O . VAL A 1 111 ? 0.962 -3.152 9.982 1.00 95.81 111 VAL A O 1
ATOM 839 N N . PHE A 1 112 ? -0.747 -2.726 8.572 1.00 94.50 112 PHE A N 1
ATOM 840 C CA . PHE A 1 112 ? -1.799 -3.341 9.379 1.00 94.50 112 PHE A CA 1
ATOM 841 C C . PHE A 1 112 ? -2.478 -4.456 8.591 1.00 94.50 112 PHE A C 1
ATOM 843 O O . PHE A 1 112 ? -2.752 -4.290 7.404 1.00 94.50 112 PHE A O 1
ATOM 850 N N . LEU A 1 113 ? -2.750 -5.586 9.246 1.00 94.00 113 LEU A N 1
ATOM 851 C CA . LEU A 1 113 ? -3.573 -6.663 8.695 1.00 94.00 113 LEU A CA 1
ATOM 852 C C . LEU A 1 113 ? -4.924 -6.639 9.404 1.00 94.00 113 LEU A C 1
ATOM 854 O O . LEU A 1 113 ? -4.987 -6.859 10.612 1.00 94.00 113 LEU A O 1
ATOM 858 N N . VAL A 1 114 ? -5.984 -6.336 8.661 1.00 92.69 114 VAL A N 1
ATOM 859 C CA . VAL A 1 114 ? -7.273 -5.940 9.231 1.00 92.69 114 VAL A CA 1
ATOM 860 C C . VAL A 1 114 ? -8.399 -6.747 8.588 1.00 92.69 114 VAL A C 1
ATOM 862 O O . VAL A 1 114 ? -8.532 -6.724 7.364 1.00 92.69 114 VAL A O 1
ATOM 865 N N . PRO A 1 115 ? -9.216 -7.466 9.373 1.00 92.25 115 PRO A N 1
ATOM 866 C CA . PRO A 1 115 ? -10.435 -8.100 8.874 1.00 92.25 115 PRO A CA 1
ATOM 867 C C . PRO A 1 115 ? -11.405 -7.080 8.280 1.00 92.25 115 PRO A C 1
ATOM 869 O O . PRO A 1 115 ? -11.462 -5.943 8.752 1.00 92.25 115 PRO A O 1
ATOM 872 N N . PHE A 1 116 ? -12.217 -7.500 7.309 1.00 91.00 116 PHE A N 1
ATOM 873 C CA . PHE A 1 116 ? -13.230 -6.648 6.680 1.00 91.00 116 PHE A CA 1
ATOM 874 C C . PHE A 1 116 ? -14.111 -5.912 7.703 1.00 91.00 116 PHE A C 1
ATOM 876 O O . PHE A 1 116 ? -14.239 -4.691 7.631 1.00 91.00 116 PHE A O 1
ATOM 883 N N . GLU A 1 117 ? -14.603 -6.622 8.721 1.00 90.75 117 GLU A N 1
ATOM 884 C CA . GLU A 1 117 ? -15.473 -6.071 9.773 1.00 90.75 117 GLU A CA 1
ATOM 885 C C . GLU A 1 117 ? -14.834 -4.918 10.569 1.00 90.75 117 GLU A C 1
ATOM 887 O O . GLU A 1 117 ? -15.521 -4.039 11.086 1.00 90.75 117 GLU A O 1
ATOM 892 N N . LYS A 1 118 ? -13.498 -4.886 10.660 1.00 92.81 118 LYS A N 1
ATOM 893 C CA . LYS A 1 118 ? -12.739 -3.861 11.400 1.00 92.81 118 LYS A CA 1
ATOM 894 C C . LYS A 1 118 ? -12.155 -2.781 10.485 1.00 92.81 118 LYS A C 1
ATOM 896 O O . LYS A 1 118 ? -11.580 -1.809 10.978 1.00 92.81 118 LYS A O 1
ATOM 901 N N . LEU A 1 119 ? -12.311 -2.912 9.164 1.00 93.69 119 LEU A N 1
ATOM 902 C CA . LEU A 1 119 ? -11.657 -2.053 8.176 1.00 93.69 119 LEU A CA 1
ATOM 903 C C . LEU A 1 119 ? -12.064 -0.581 8.317 1.00 93.69 119 LEU A C 1
ATOM 905 O O . LEU A 1 119 ? -11.201 0.294 8.310 1.00 93.69 119 LEU A O 1
ATOM 909 N N . SER A 1 120 ? -13.357 -0.300 8.505 1.00 96.56 120 SER A N 1
ATOM 910 C CA . SER A 1 120 ? -13.861 1.074 8.671 1.00 96.56 120 SER A CA 1
ATOM 911 C C . SER A 1 120 ? -13.310 1.744 9.936 1.00 96.56 120 SER A C 1
ATOM 913 O O . SER A 1 120 ? -12.835 2.882 9.898 1.00 96.56 120 SER A O 1
ATOM 915 N N . GLN A 1 121 ? -13.298 1.014 11.055 1.00 97.56 121 GLN A N 1
ATOM 916 C CA . GLN A 1 121 ? -12.775 1.513 12.326 1.00 97.56 121 GLN A CA 1
ATOM 917 C C . GLN A 1 121 ? -11.269 1.801 12.242 1.00 97.56 121 GLN A C 1
ATOM 919 O O . GLN A 1 121 ? -10.807 2.841 12.717 1.00 97.56 121 GLN A O 1
ATOM 924 N N . GLU A 1 122 ? -10.496 0.900 11.628 1.00 97.31 122 GLU A N 1
ATOM 925 C CA . GLU A 1 122 ? -9.066 1.110 11.399 1.00 97.31 122 GLU A CA 1
ATOM 926 C C . GLU A 1 122 ? -8.815 2.320 10.497 1.00 97.31 122 GLU A C 1
ATOM 928 O O . GLU A 1 122 ? -7.990 3.170 10.834 1.00 97.31 122 GLU A O 1
ATOM 933 N N . TYR A 1 123 ? -9.555 2.433 9.392 1.00 97.06 123 TYR A N 1
ATOM 934 C CA . TYR A 1 123 ? -9.433 3.540 8.448 1.00 97.06 123 TYR A CA 1
ATOM 935 C C . TYR A 1 123 ? -9.581 4.893 9.152 1.00 97.06 123 TYR A C 1
ATOM 937 O O . TYR A 1 123 ? -8.736 5.777 8.990 1.00 97.06 123 TYR A O 1
ATOM 945 N N . GLN A 1 124 ? -10.620 5.049 9.976 1.00 97.25 124 GLN A N 1
ATOM 946 C CA . GLN A 1 124 ? -10.857 6.284 10.725 1.00 97.25 124 GLN A CA 1
ATOM 947 C C . GLN A 1 124 ? -9.732 6.564 11.722 1.00 97.25 124 GLN A C 1
ATOM 949 O O . GLN A 1 124 ? -9.222 7.682 11.782 1.00 97.25 124 GLN A O 1
ATOM 954 N N . ARG A 1 125 ? -9.297 5.548 12.475 1.00 95.88 125 ARG A N 1
ATOM 955 C CA . ARG A 1 125 ? -8.219 5.689 13.459 1.00 95.88 125 ARG A CA 1
ATOM 956 C C . ARG A 1 125 ? -6.891 6.094 12.821 1.00 95.88 125 ARG A C 1
ATOM 958 O O . ARG A 1 125 ? -6.211 6.950 13.380 1.00 95.88 125 ARG A O 1
ATOM 965 N N . ILE A 1 126 ? -6.532 5.527 11.667 1.00 94.94 126 ILE A N 1
ATOM 966 C CA . ILE A 1 126 ? -5.318 5.911 10.928 1.00 94.94 126 ILE A CA 1
ATOM 967 C C . ILE A 1 126 ? -5.350 7.408 10.595 1.00 94.94 126 ILE A C 1
ATOM 969 O O . ILE A 1 126 ? -4.387 8.119 10.884 1.00 94.94 126 ILE A O 1
ATOM 973 N N . HIS A 1 127 ? -6.471 7.901 10.062 1.00 92.81 127 HIS A N 1
ATOM 974 C CA . HIS A 1 127 ? -6.619 9.313 9.703 1.00 92.81 127 HIS A CA 1
ATOM 975 C C . HIS A 1 127 ? -6.640 10.232 10.931 1.00 92.81 127 HIS A C 1
ATOM 977 O O . HIS A 1 127 ? -5.997 11.279 10.918 1.00 92.81 127 HIS A O 1
ATOM 983 N N . GLN A 1 128 ? -7.305 9.836 12.022 1.00 91.94 128 GLN A N 1
ATOM 984 C CA . GLN A 1 128 ? -7.287 10.581 13.291 1.00 91.94 128 GLN A CA 1
ATOM 985 C C . GLN A 1 128 ? -5.874 10.696 13.879 1.00 91.94 128 GLN A C 1
ATOM 987 O O . GLN A 1 128 ? -5.540 11.688 14.522 1.00 91.94 128 GLN A O 1
ATOM 992 N N . GLN A 1 129 ? -5.030 9.689 13.647 1.00 90.19 129 GLN A N 1
ATOM 993 C CA . GLN A 1 129 ? -3.619 9.692 14.033 1.00 90.19 129 GLN A CA 1
ATOM 994 C C . GLN A 1 129 ? -2.719 10.439 13.035 1.00 90.19 129 GLN A C 1
ATOM 996 O O . GLN A 1 129 ? -1.504 10.460 13.225 1.00 90.19 129 GLN A O 1
ATOM 1001 N N . GLY A 1 130 ? -3.293 11.038 11.986 1.00 89.88 130 GLY A N 1
ATOM 1002 C CA . GLY A 1 130 ? -2.574 11.791 10.960 1.00 89.88 130 GLY A CA 1
ATOM 1003 C C . GLY A 1 130 ? -1.798 10.923 9.971 1.00 89.88 130 GLY A C 1
ATOM 1004 O O . GLY A 1 130 ? -0.925 11.450 9.283 1.00 89.88 130 GLY A O 1
ATOM 1005 N N . GLY A 1 131 ? -2.066 9.614 9.923 1.00 92.38 131 GLY A N 1
ATOM 1006 C CA . GLY A 1 131 ? -1.475 8.690 8.959 1.00 92.38 131 GLY A CA 1
ATOM 1007 C C . GLY A 1 131 ? -2.108 8.821 7.576 1.00 92.38 131 GLY A C 1
ATOM 1008 O O . GLY A 1 131 ? -3.299 9.101 7.445 1.00 92.38 131 GLY A O 1
ATOM 1009 N N . VAL A 1 132 ? -1.306 8.588 6.540 1.00 93.38 132 VAL A N 1
ATOM 1010 C CA . VAL A 1 132 ? -1.728 8.632 5.138 1.00 93.38 132 VAL A CA 1
ATOM 1011 C C . VAL A 1 132 ? -1.685 7.227 4.560 1.00 93.38 132 VAL A C 1
ATOM 1013 O O . VAL A 1 132 ? -0.630 6.592 4.523 1.00 93.38 132 VAL A O 1
ATOM 1016 N N . ILE A 1 133 ? -2.830 6.734 4.098 1.00 94.69 133 ILE A N 1
ATOM 1017 C CA . ILE A 1 133 ? -2.927 5.403 3.497 1.00 94.69 133 ILE A CA 1
ATOM 1018 C C . ILE A 1 133 ? -2.333 5.437 2.086 1.00 94.69 133 ILE A C 1
ATOM 1020 O O . ILE A 1 133 ? -2.704 6.267 1.261 1.00 94.69 133 ILE A O 1
ATOM 1024 N N . ALA A 1 134 ? -1.404 4.524 1.818 1.00 95.12 134 ALA A N 1
ATOM 1025 C CA . ALA A 1 134 ? -0.759 4.340 0.525 1.00 95.12 134 ALA A CA 1
ATOM 1026 C C . ALA A 1 134 ? -1.439 3.253 -0.312 1.00 95.12 134 ALA A C 1
ATOM 1028 O O . ALA A 1 134 ? -1.574 3.407 -1.524 1.00 95.12 134 ALA A O 1
ATOM 1029 N N . SER A 1 135 ? -1.884 2.166 0.325 1.00 94.75 135 SER A N 1
ATOM 1030 C CA . SER A 1 135 ? -2.640 1.104 -0.336 1.00 94.75 135 SER A CA 1
ATOM 1031 C C . SER A 1 135 ? -3.510 0.312 0.644 1.00 94.75 135 SER A C 1
ATOM 1033 O O . SER A 1 135 ? -3.239 0.260 1.847 1.00 94.75 135 SER A O 1
ATOM 1035 N N . ILE A 1 136 ? -4.559 -0.314 0.108 1.00 95.38 136 ILE A N 1
ATOM 1036 C CA . ILE A 1 136 ? -5.377 -1.320 0.789 1.00 95.38 136 ILE A CA 1
ATOM 1037 C C . ILE A 1 136 ? -5.528 -2.483 -0.187 1.00 95.38 136 ILE A C 1
ATOM 1039 O O . ILE A 1 136 ? -6.070 -2.310 -1.276 1.00 95.38 136 ILE A O 1
ATOM 1043 N N . THR A 1 137 ? -5.027 -3.659 0.181 1.00 94.69 137 THR A N 1
ATOM 1044 C CA . THR A 1 137 ? -5.039 -4.845 -0.689 1.00 94.69 137 THR A CA 1
ATOM 1045 C C . THR A 1 137 ? -5.602 -6.054 0.055 1.00 94.69 137 THR A C 1
ATOM 1047 O O . THR A 1 137 ? -5.230 -6.264 1.210 1.00 94.69 137 THR A O 1
ATOM 1050 N N . PRO A 1 138 ? -6.502 -6.851 -0.547 1.00 92.75 138 PRO A N 1
ATOM 1051 C CA . PRO A 1 138 ? -6.937 -8.105 0.060 1.00 92.75 138 PRO A CA 1
ATOM 1052 C C . PRO A 1 138 ? -5.784 -9.121 0.051 1.00 92.75 138 PRO A C 1
ATOM 1054 O O . PRO A 1 138 ? -5.056 -9.213 -0.938 1.00 92.75 138 PRO A O 1
ATOM 1057 N N . ILE A 1 139 ? -5.618 -9.879 1.137 1.00 89.00 139 ILE A N 1
ATOM 1058 C CA . ILE A 1 139 ? -4.562 -10.902 1.280 1.00 89.00 139 ILE A CA 1
ATOM 1059 C C . ILE A 1 139 ? -5.087 -12.310 1.597 1.00 89.00 139 ILE A C 1
ATOM 1061 O O . ILE A 1 139 ? -4.306 -13.260 1.569 1.00 89.00 139 ILE A O 1
ATOM 1065 N N . SER A 1 140 ? -6.387 -12.448 1.878 1.00 76.12 140 SER A N 1
ATOM 1066 C CA . SER A 1 140 ? -7.106 -13.724 1.996 1.00 76.12 140 SER A CA 1
ATOM 1067 C C . SER A 1 140 ? -8.576 -13.553 1.644 1.00 76.12 140 SER A C 1
ATOM 1069 O O . SER A 1 140 ? -9.121 -12.472 1.975 1.00 76.12 140 SER A O 1
#

Foldseek 3Di:
DVVVVLLVQQVVQVVLQQCQDPPADCACRHLVHVDDRCVVCVVVVNGDDRFHHAPDPQHDQRSADDDPPDDLADDDDPSDPLHWKKKWWKAAQDDPPDDDPDDPDPHRIDIDIGRPVCVVVVVVVCVVRVIRTRDIGTRD

Organism: NCBI:txid282420